Protein AF-A0AAD1MWC3-F1 (afdb_monomer_lite)

Structure (mmCIF, N/CA/C/O backbone):
data_AF-A0AAD1MWC3-F1
#
_entry.id   AF-A0AAD1MWC3-F1
#
loop_
_atom_site.group_PDB
_atom_site.id
_atom_site.type_symbol
_atom_site.label_atom_id
_atom_site.label_alt_id
_atom_site.label_comp_id
_atom_site.label_asym_id
_atom_site.label_entity_id
_atom_site.label_seq_id
_atom_site.pdbx_PDB_ins_code
_atom_site.Cartn_x
_atom_site.Cartn_y
_atom_site.Cartn_z
_atom_site.occupancy
_atom_site.B_iso_or_equiv
_atom_site.auth_seq_id
_atom_site.auth_comp_id
_atom_site.auth_asym_id
_atom_site.auth_atom_id
_atom_site.pdbx_PDB_model_num
ATOM 1 N N . MET A 1 1 ? 6.404 6.922 -7.331 1.00 53.59 1 MET A N 1
ATOM 2 C CA . MET A 1 1 ? 7.579 6.288 -7.965 1.00 53.59 1 MET A CA 1
ATOM 3 C C . MET A 1 1 ? 7.786 4.85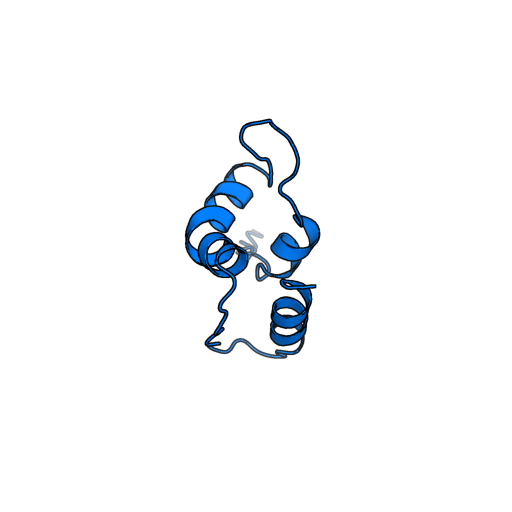6 -7.469 1.00 53.59 1 MET A C 1
ATOM 5 O O . MET A 1 1 ? 7.749 3.983 -8.316 1.00 53.59 1 MET A O 1
ATOM 9 N N . GLU A 1 2 ? 7.868 4.554 -6.163 1.00 63.72 2 GLU A N 1
ATOM 10 C CA . GLU A 1 2 ? 8.015 3.144 -5.707 1.00 63.72 2 GLU A CA 1
ATOM 11 C C . GLU A 1 2 ? 6.740 2.281 -5.790 1.00 63.72 2 GLU A C 1
ATOM 13 O O . GLU A 1 2 ? 6.823 1.102 -6.106 1.00 63.72 2 GLU A O 1
ATOM 18 N N . LEU A 1 3 ? 5.550 2.843 -5.543 1.00 66.88 3 LEU A N 1
ATOM 19 C CA . LEU A 1 3 ? 4.289 2.079 -5.594 1.00 66.88 3 LEU A CA 1
ATOM 20 C C . LEU A 1 3 ? 3.711 1.927 -7.008 1.00 66.88 3 LEU A C 1
ATOM 22 O O . LEU A 1 3 ? 2.933 1.015 -7.262 1.00 66.88 3 LEU A O 1
ATOM 26 N N . THR A 1 4 ? 4.095 2.804 -7.935 1.00 74.12 4 THR A N 1
ATOM 27 C CA . THR A 1 4 ? 3.511 2.858 -9.281 1.00 74.12 4 THR A CA 1
ATOM 28 C C . THR A 1 4 ? 3.838 1.607 -10.097 1.00 74.12 4 THR A C 1
ATOM 30 O O . THR A 1 4 ? 2.952 1.069 -10.751 1.00 74.12 4 THR A O 1
ATOM 33 N N . ALA A 1 5 ? 5.080 1.114 -10.027 1.00 78.31 5 ALA A N 1
ATOM 34 C CA . ALA A 1 5 ? 5.496 -0.079 -10.763 1.00 78.31 5 ALA A CA 1
ATOM 35 C C . ALA A 1 5 ? 4.786 -1.362 -10.274 1.00 78.31 5 ALA A C 1
ATOM 37 O O . ALA A 1 5 ? 4.233 -2.067 -11.116 1.00 78.31 5 ALA A O 1
ATOM 38 N N . PRO A 1 6 ? 4.692 -1.645 -8.955 1.00 75.25 6 PRO A N 1
ATOM 39 C CA . PRO A 1 6 ? 3.859 -2.735 -8.449 1.00 75.25 6 PRO A CA 1
ATOM 40 C C . PRO A 1 6 ? 2.389 -2.623 -8.863 1.00 75.25 6 PRO A C 1
ATOM 42 O O . PRO A 1 6 ? 1.800 -3.624 -9.251 1.00 75.25 6 PRO A O 1
ATOM 45 N N . ILE A 1 7 ? 1.803 -1.421 -8.826 1.00 78.56 7 ILE A N 1
ATOM 46 C CA . ILE A 1 7 ? 0.396 -1.214 -9.206 1.00 78.56 7 ILE A CA 1
ATOM 47 C C . ILE A 1 7 ? 0.181 -1.520 -10.682 1.00 78.56 7 ILE A C 1
ATOM 49 O O . ILE A 1 7 ? -0.686 -2.321 -11.002 1.00 78.56 7 ILE A O 1
ATOM 53 N N . MET A 1 8 ? 0.998 -0.960 -11.575 1.00 80.62 8 MET A N 1
ATOM 54 C CA . MET A 1 8 ? 0.883 -1.234 -13.010 1.00 80.62 8 MET A CA 1
ATOM 55 C C . MET A 1 8 ? 1.116 -2.715 -13.332 1.00 80.62 8 MET A C 1
ATOM 57 O O . MET A 1 8 ? 0.417 -3.275 -14.171 1.00 80.62 8 MET A O 1
ATOM 61 N N . ALA A 1 9 ? 2.065 -3.365 -12.651 1.00 80.94 9 ALA A N 1
ATOM 62 C CA . ALA A 1 9 ? 2.319 -4.793 -12.823 1.00 80.94 9 ALA A CA 1
ATOM 63 C C . ALA A 1 9 ? 1.119 -5.649 -12.391 1.00 80.94 9 ALA A C 1
ATOM 65 O O . ALA A 1 9 ? 0.810 -6.632 -13.059 1.00 80.94 9 ALA A O 1
ATOM 66 N N . LEU A 1 10 ? 0.439 -5.274 -11.302 1.00 80.75 10 LEU A N 1
ATOM 67 C CA . LEU A 1 10 ? -0.765 -5.960 -10.832 1.00 80.75 10 LEU A CA 1
ATOM 68 C C . LEU A 1 10 ? -1.989 -5.649 -11.706 1.00 80.75 10 LEU A C 1
ATOM 70 O O . LEU A 1 10 ? -2.749 -6.560 -12.014 1.00 80.75 10 LEU A O 1
ATOM 74 N N . GLU A 1 11 ? -2.162 -4.404 -12.155 1.00 81.94 11 GLU A N 1
ATOM 75 C CA . GLU A 1 11 ? -3.253 -3.984 -13.050 1.00 81.94 11 GLU A CA 1
ATOM 76 C C . GLU A 1 11 ? -3.148 -4.617 -14.447 1.00 81.94 11 GLU A C 1
ATOM 78 O O . GLU A 1 11 ? -4.163 -4.848 -15.099 1.00 81.94 11 GLU A O 1
ATOM 83 N N . ALA A 1 12 ? -1.937 -4.948 -14.905 1.00 84.44 12 ALA A N 1
ATOM 84 C CA . ALA A 1 12 ? -1.723 -5.660 -16.164 1.00 84.44 12 ALA A CA 1
ATOM 85 C C . ALA A 1 12 ? -2.179 -7.134 -16.122 1.00 84.44 12 ALA A C 1
ATOM 87 O O . ALA A 1 12 ? -2.255 -7.789 -17.166 1.00 84.44 12 ALA A O 1
ATOM 88 N N . LEU A 1 13 ? -2.476 -7.685 -14.938 1.00 83.38 13 LEU A N 1
ATOM 89 C CA . LEU A 1 13 ? -2.928 -9.067 -14.792 1.00 83.38 13 LEU A CA 1
ATOM 90 C C . LEU A 1 13 ? -4.405 -9.181 -15.179 1.00 83.38 13 LEU A C 1
ATOM 92 O O . LEU A 1 13 ? -5.298 -8.708 -14.486 1.00 83.38 13 LEU A O 1
ATOM 96 N N . THR A 1 14 ? -4.676 -9.888 -16.273 1.00 82.12 14 THR A N 1
ATOM 97 C CA . THR A 1 14 ? -6.034 -10.061 -16.822 1.00 82.12 14 THR A CA 1
ATOM 98 C C . THR A 1 14 ? -6.843 -11.174 -16.155 1.00 82.12 14 THR A C 1
ATOM 100 O O . THR A 1 14 ? -8.002 -11.400 -16.499 1.00 82.12 14 THR A O 1
ATOM 103 N N . ARG A 1 15 ? -6.239 -11.908 -15.217 1.00 82.81 15 ARG A N 1
ATOM 104 C CA . ARG A 1 15 ? -6.869 -13.020 -14.502 1.00 82.81 15 ARG A CA 1
ATOM 105 C C . ARG A 1 15 ? -6.281 -13.166 -13.097 1.00 82.81 15 ARG A C 1
ATOM 107 O O . ARG A 1 15 ? -5.123 -12.800 -12.895 1.00 82.81 15 ARG A O 1
ATOM 114 N N . PRO A 1 16 ? -7.023 -13.759 -12.144 1.00 81.12 16 PRO A N 1
ATOM 115 C CA . PRO A 1 16 ? -6.492 -14.058 -10.821 1.00 81.12 16 PRO A CA 1
ATOM 116 C C . PRO A 1 16 ? -5.285 -14.996 -10.922 1.00 81.12 16 PRO A C 1
ATOM 118 O O . PRO A 1 16 ? -5.390 -16.103 -11.455 1.00 81.12 16 PRO A O 1
ATOM 121 N N . VAL A 1 17 ? -4.139 -14.551 -10.414 1.00 83.94 17 VAL A N 1
ATOM 122 C CA . VAL A 1 17 ? -2.902 -15.336 -10.342 1.00 83.94 17 VAL A CA 1
ATOM 123 C C . VAL A 1 17 ? -2.204 -15.085 -9.015 1.00 83.94 17 VAL A C 1
ATOM 125 O O . VAL A 1 17 ? -2.346 -14.023 -8.412 1.00 83.94 17 VAL A O 1
ATOM 128 N N . LEU A 1 18 ? -1.432 -16.072 -8.567 1.00 81.69 18 LEU A N 1
ATOM 129 C CA . LEU A 1 18 ? -0.517 -15.891 -7.450 1.00 81.69 18 LEU A CA 1
ATOM 130 C C . LEU A 1 18 ? 0.701 -15.093 -7.935 1.00 81.69 18 LEU A C 1
ATOM 132 O O . LEU A 1 18 ? 1.352 -15.491 -8.900 1.00 81.69 18 LEU A O 1
ATOM 136 N N . VAL A 1 19 ? 1.004 -13.979 -7.267 1.00 82.06 19 VAL A N 1
ATOM 137 C CA . VAL A 1 19 ? 2.128 -13.093 -7.605 1.00 82.06 19 VAL A CA 1
ATOM 138 C C . VAL A 1 19 ? 3.107 -13.053 -6.442 1.00 82.06 19 VAL A C 1
ATOM 140 O O . VAL A 1 19 ? 2.710 -12.818 -5.302 1.00 82.06 19 VAL A O 1
ATOM 143 N N . HIS A 1 20 ? 4.394 -13.234 -6.729 1.00 83.50 20 HIS A N 1
ATOM 144 C CA . HIS A 1 20 ? 5.467 -12.987 -5.769 1.00 83.50 20 HIS A CA 1
ATOM 145 C C . HIS A 1 20 ? 6.082 -11.614 -6.051 1.00 83.50 20 HIS A C 1
ATOM 147 O O . HIS A 1 20 ? 6.799 -11.431 -7.033 1.00 83.50 20 HIS A O 1
ATOM 153 N N . LEU A 1 21 ? 5.773 -10.634 -5.199 1.00 81.50 21 LEU A N 1
ATOM 154 C CA . LEU A 1 21 ? 6.321 -9.284 -5.302 1.00 81.50 21 LEU A CA 1
ATOM 155 C C . LEU A 1 21 ? 7.609 -9.179 -4.477 1.00 81.50 21 LEU A C 1
ATOM 157 O O . LEU A 1 21 ? 7.572 -9.202 -3.247 1.00 81.50 21 LEU A O 1
ATOM 161 N N . HIS A 1 22 ? 8.743 -9.025 -5.157 1.00 84.56 22 HIS A N 1
ATOM 162 C CA . HIS A 1 22 ? 10.036 -8.777 -4.524 1.00 84.56 22 HIS A CA 1
ATOM 163 C C . HIS A 1 22 ? 10.314 -7.272 -4.495 1.00 84.56 22 HIS A C 1
ATOM 165 O O . HIS A 1 22 ? 10.359 -6.622 -5.536 1.00 84.56 22 HIS A O 1
ATOM 171 N N . THR A 1 23 ? 10.483 -6.713 -3.299 1.00 83.56 23 THR A N 1
ATOM 172 C CA . THR A 1 23 ? 10.796 -5.295 -3.100 1.00 83.56 23 THR A CA 1
ATOM 173 C C . THR A 1 23 ? 11.739 -5.129 -1.914 1.00 83.56 23 THR A C 1
ATOM 175 O O . THR A 1 23 ? 11.592 -5.795 -0.886 1.00 83.56 23 THR A O 1
ATOM 178 N N . ASP A 1 24 ? 12.712 -4.240 -2.059 1.00 86.50 24 ASP A N 1
ATOM 179 C CA . ASP A 1 24 ? 13.595 -3.749 -0.999 1.00 86.50 24 ASP A CA 1
ATOM 180 C C . ASP A 1 24 ? 12.962 -2.588 -0.209 1.00 86.50 24 ASP A C 1
ATOM 182 O O . ASP A 1 24 ? 13.413 -2.248 0.891 1.00 86.50 24 ASP A O 1
ATOM 186 N N . SER A 1 25 ? 11.857 -2.025 -0.711 1.00 85.00 25 SER A N 1
ATOM 187 C CA . SER A 1 25 ? 11.126 -0.959 -0.039 1.00 85.00 25 SER A CA 1
ATOM 188 C C . SER A 1 25 ? 10.457 -1.479 1.229 1.00 85.00 25 SER A C 1
ATOM 190 O O . SER A 1 25 ? 9.446 -2.192 1.222 1.00 85.00 25 SER A O 1
ATOM 192 N N . THR A 1 26 ? 10.993 -1.045 2.370 1.00 87.69 26 THR A N 1
ATOM 193 C CA . THR A 1 26 ? 10.387 -1.301 3.682 1.00 87.69 26 THR A CA 1
ATOM 194 C C . THR A 1 26 ? 8.986 -0.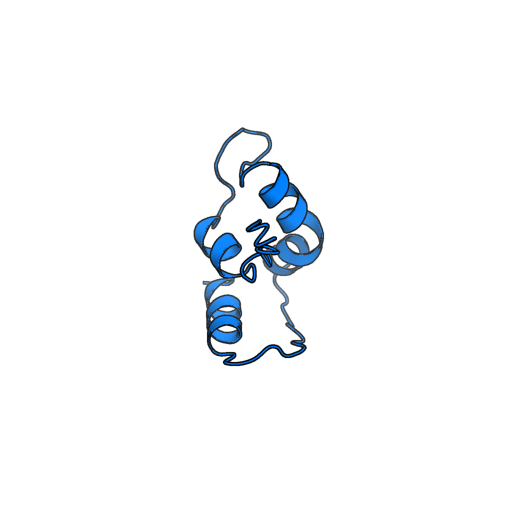693 3.776 1.00 87.69 26 THR A C 1
ATOM 196 O O . THR A 1 26 ? 8.128 -1.250 4.462 1.00 87.69 26 THR A O 1
ATOM 199 N N . TYR A 1 27 ? 8.730 0.410 3.064 1.00 86.31 27 TYR A N 1
ATOM 200 C CA . TYR A 1 27 ? 7.417 1.043 3.016 1.00 86.31 27 TYR A CA 1
ATOM 201 C C . TYR A 1 27 ? 6.386 0.151 2.316 1.00 86.31 27 TYR A C 1
ATOM 203 O O . TYR A 1 27 ? 5.327 -0.100 2.888 1.00 86.31 27 TYR A O 1
ATOM 211 N N . VAL A 1 28 ? 6.707 -0.395 1.137 1.00 83.94 28 VAL A N 1
ATOM 212 C CA . VAL A 1 28 ? 5.807 -1.312 0.414 1.00 83.94 28 VAL A CA 1
ATOM 213 C C . VAL A 1 28 ? 5.598 -2.600 1.210 1.00 83.94 28 VAL A C 1
ATOM 215 O O . VAL A 1 28 ? 4.455 -3.009 1.428 1.00 83.94 28 VAL A O 1
ATOM 218 N N . ARG A 1 29 ? 6.683 -3.199 1.724 1.00 87.25 29 ARG A N 1
ATOM 219 C CA . ARG A 1 29 ? 6.618 -4.425 2.531 1.00 87.25 29 ARG A CA 1
ATOM 220 C C . ARG A 1 29 ? 5.717 -4.250 3.751 1.00 87.25 29 ARG A C 1
ATOM 222 O O . ARG A 1 29 ? 4.799 -5.043 3.945 1.00 87.25 29 ARG A O 1
ATOM 229 N N . ASN A 1 30 ? 5.958 -3.232 4.577 1.00 89.31 30 ASN A N 1
ATOM 230 C CA . ASN A 1 30 ? 5.151 -3.000 5.779 1.00 89.31 30 ASN A CA 1
ATOM 231 C C . ASN A 1 30 ? 3.728 -2.538 5.434 1.00 89.31 30 ASN A C 1
ATOM 233 O O . ASN A 1 30 ? 2.790 -2.906 6.137 1.00 89.31 30 ASN A O 1
ATOM 237 N N . GLY A 1 31 ? 3.553 -1.786 4.345 1.00 88.19 31 GLY A N 1
ATOM 238 C CA . GLY A 1 31 ? 2.241 -1.388 3.849 1.00 88.19 31 GLY A CA 1
ATOM 239 C C . GLY A 1 31 ? 1.351 -2.590 3.566 1.00 88.19 31 GLY A C 1
ATOM 240 O O . GLY A 1 31 ? 0.292 -2.705 4.176 1.00 88.19 31 GLY A O 1
ATOM 241 N N . ILE A 1 32 ? 1.824 -3.536 2.752 1.00 85.25 32 ILE A N 1
ATOM 242 C CA . ILE A 1 32 ? 1.066 -4.746 2.395 1.00 85.25 32 ILE A CA 1
ATOM 243 C C . ILE A 1 32 ? 0.896 -5.684 3.599 1.00 85.25 32 ILE A C 1
ATOM 245 O O . ILE A 1 32 ? -0.183 -6.228 3.808 1.00 85.25 32 ILE A O 1
ATOM 249 N N . THR A 1 33 ? 1.945 -5.883 4.402 1.00 85.88 33 THR A N 1
ATOM 250 C CA . THR A 1 33 ? 1.938 -6.921 5.454 1.00 85.88 33 THR A CA 1
ATOM 251 C C . THR A 1 33 ? 1.353 -6.477 6.793 1.00 85.88 33 THR A C 1
ATOM 253 O O . THR A 1 33 ? 0.954 -7.332 7.580 1.00 85.88 33 THR A O 1
ATOM 256 N N . LYS A 1 34 ? 1.327 -5.172 7.096 1.00 88.31 34 LYS A N 1
ATOM 257 C CA . LYS A 1 34 ? 0.966 -4.667 8.435 1.00 88.31 34 LYS A CA 1
ATOM 258 C C . LYS A 1 34 ? -0.080 -3.564 8.418 1.00 88.31 34 LYS A C 1
ATOM 260 O O . LYS A 1 34 ? -0.909 -3.516 9.321 1.00 88.31 34 LYS A O 1
ATOM 265 N N . TRP A 1 35 ? -0.014 -2.643 7.459 1.00 88.88 35 TRP A N 1
ATOM 266 C CA . TRP A 1 35 ? -0.758 -1.388 7.573 1.00 88.88 35 TRP A CA 1
ATOM 267 C C . TRP A 1 35 ? -2.048 -1.352 6.768 1.00 88.88 35 TRP A C 1
ATOM 269 O O . TRP A 1 35 ? -3.023 -0.799 7.266 1.00 88.88 35 TRP A O 1
ATOM 279 N N . VAL A 1 36 ? -2.083 -1.957 5.578 1.00 88.06 36 VAL A N 1
ATOM 280 C CA . VAL A 1 36 ? -3.215 -1.829 4.647 1.00 88.06 36 VAL A CA 1
ATOM 281 C C . VAL A 1 36 ? -4.546 -2.234 5.288 1.00 88.06 36 VAL A C 1
ATOM 283 O O . VAL A 1 36 ? -5.507 -1.483 5.197 1.00 88.06 36 VAL A O 1
ATOM 286 N N . LEU A 1 37 ? -4.570 -3.332 6.053 1.00 86.88 37 LEU A N 1
ATOM 287 C CA . LEU A 1 37 ? -5.763 -3.793 6.775 1.00 86.88 37 LEU A CA 1
ATOM 288 C C . LEU A 1 37 ? -6.214 -2.802 7.859 1.00 86.88 37 LEU A C 1
ATOM 290 O O . LEU A 1 37 ? -7.405 -2.621 8.093 1.00 86.88 37 LEU A O 1
ATOM 294 N N . GLY A 1 38 ? -5.264 -2.164 8.546 1.00 90.12 38 GLY A N 1
ATOM 295 C CA . GLY A 1 38 ? -5.563 -1.156 9.563 1.00 90.12 38 GLY A CA 1
ATOM 296 C C . GLY A 1 38 ? -6.055 0.149 8.944 1.00 90.12 38 GLY A C 1
ATOM 297 O O . GLY A 1 38 ? -7.001 0.750 9.445 1.00 90.12 38 GLY A O 1
ATOM 298 N N . TRP A 1 39 ? -5.444 0.573 7.839 1.00 90.75 39 TRP A N 1
ATOM 299 C CA . TRP A 1 39 ? -5.864 1.753 7.093 1.00 90.75 39 TRP A CA 1
ATOM 300 C C . TRP A 1 39 ? -7.254 1.572 6.506 1.00 90.75 39 TRP A C 1
ATOM 302 O O . TRP A 1 39 ? -8.089 2.440 6.721 1.00 90.75 39 TRP A O 1
ATOM 312 N N . GLU A 1 40 ? -7.538 0.443 5.862 1.00 87.94 40 GLU A N 1
ATOM 313 C CA . GLU A 1 40 ? -8.863 0.128 5.324 1.00 87.94 40 GLU A CA 1
ATOM 314 C C . GLU A 1 40 ? -9.942 0.199 6.417 1.00 87.94 40 GLU A C 1
ATOM 316 O O . GLU A 1 40 ? -10.933 0.915 6.268 1.00 87.94 40 GLU A O 1
ATOM 321 N N . ARG A 1 41 ? -9.701 -0.436 7.574 1.00 88.00 41 ARG A N 1
ATOM 322 C CA . ARG A 1 41 ? -10.620 -0.399 8.729 1.00 88.00 41 ARG A CA 1
ATOM 323 C C . ARG A 1 41 ? -10.817 1.001 9.308 1.00 88.00 41 ARG A C 1
ATOM 325 O O . ARG A 1 41 ? -11.891 1.295 9.822 1.00 88.00 41 ARG A O 1
ATOM 332 N N . ASN A 1 42 ? -9.801 1.853 9.215 1.00 89.62 42 ASN A N 1
ATOM 333 C CA . ASN A 1 42 ? -9.833 3.231 9.702 1.00 89.62 42 ASN A CA 1
ATOM 334 C C . ASN A 1 42 ? -10.208 4.247 8.608 1.00 89.62 42 ASN A C 1
ATOM 336 O O . ASN A 1 42 ? -9.958 5.441 8.777 1.00 89.62 42 ASN A O 1
ATOM 340 N N . GLY A 1 43 ? -10.771 3.802 7.477 1.00 90.31 43 GLY A N 1
ATOM 341 C CA . GLY A 1 43 ? -11.209 4.696 6.400 1.00 90.31 43 GLY A CA 1
ATOM 342 C C . GLY A 1 43 ? -10.062 5.443 5.716 1.00 90.31 43 GLY A C 1
ATOM 343 O O . GLY A 1 43 ? -10.234 6.572 5.270 1.00 90.31 43 GLY A O 1
ATOM 344 N N . TRP A 1 44 ? -8.885 4.823 5.651 1.00 92.19 44 TRP A N 1
ATOM 345 C CA . TRP A 1 44 ? -7.651 5.353 5.068 1.00 92.19 44 TRP A CA 1
ATOM 346 C C . TRP A 1 44 ? -7.080 6.591 5.764 1.00 92.19 44 TRP A C 1
ATOM 348 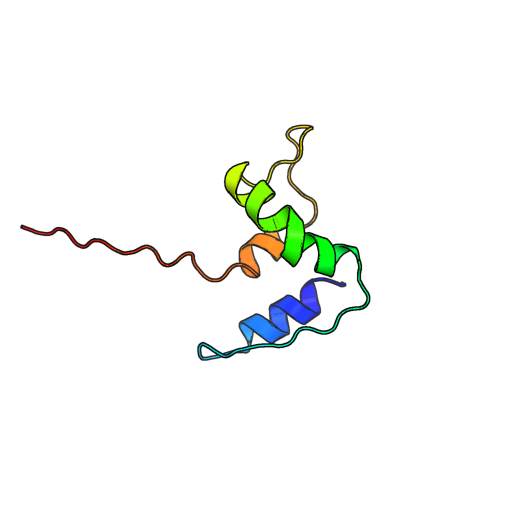O O . TRP A 1 44 ? -6.401 7.419 5.148 1.00 92.19 44 TRP A O 1
ATOM 358 N N . LEU A 1 45 ? -7.301 6.689 7.074 1.00 90.94 45 LEU A N 1
ATOM 359 C CA . LEU A 1 45 ? -6.773 7.755 7.915 1.00 90.94 45 LEU A CA 1
ATOM 360 C C . LEU A 1 45 ? -5.646 7.257 8.826 1.00 90.94 45 LEU A C 1
ATOM 362 O O . LEU A 1 45 ? -5.630 6.129 9.322 1.00 90.94 45 LEU A O 1
ATOM 366 N N . THR A 1 46 ? -4.685 8.141 9.062 1.00 87.75 46 THR A N 1
ATOM 367 C CA . THR A 1 46 ? -3.646 7.988 10.083 1.00 87.75 46 THR A CA 1
ATOM 368 C C . THR A 1 46 ? -4.208 8.291 11.476 1.00 87.75 46 THR A C 1
ATOM 370 O O . THR A 1 46 ? -5.292 8.857 11.614 1.00 87.75 46 THR A O 1
ATOM 373 N N . ALA A 1 47 ? -3.444 7.992 12.533 1.00 86.31 47 ALA A N 1
ATOM 374 C CA . ALA A 1 47 ? -3.820 8.337 13.910 1.00 86.31 47 ALA A CA 1
ATOM 375 C C . ALA A 1 47 ? -4.065 9.848 14.115 1.00 86.31 47 ALA A C 1
ATOM 377 O O . ALA A 1 47 ? -4.865 10.241 14.958 1.00 86.31 47 ALA A O 1
ATOM 378 N N . ALA A 1 48 ? -3.431 10.693 13.296 1.00 89.56 48 ALA A N 1
ATOM 379 C CA . ALA A 1 48 ? -3.639 12.140 13.276 1.00 89.56 48 ALA A CA 1
ATOM 380 C C . ALA A 1 48 ? -4.901 12.574 12.497 1.00 89.56 48 ALA A C 1
ATOM 382 O O . ALA A 1 48 ? -5.072 13.761 12.230 1.00 89.56 48 ALA A O 1
ATOM 383 N N . LYS A 1 49 ? -5.763 11.629 12.088 1.00 88.88 49 LYS A N 1
ATOM 384 C CA . LYS A 1 49 ? -6.942 11.844 11.225 1.00 88.88 49 LYS A CA 1
ATOM 385 C C . LYS A 1 49 ? -6.625 12.476 9.866 1.00 88.88 49 LYS A C 1
ATOM 387 O O . LYS A 1 49 ? -7.504 13.034 9.221 1.00 88.88 49 LYS A O 1
ATOM 392 N N . GLN A 1 50 ? -5.376 12.371 9.425 1.00 91.25 50 GLN A N 1
ATOM 393 C CA . GLN A 1 50 ? -4.960 12.802 8.093 1.00 91.25 50 GLN A CA 1
ATOM 394 C C . GLN A 1 50 ? -4.984 11.618 7.128 1.00 91.25 50 GLN A C 1
ATOM 396 O O . GLN A 1 50 ? -4.672 10.505 7.572 1.00 91.25 50 GLN A O 1
ATOM 401 N N . PRO A 1 51 ? -5.289 11.829 5.836 1.00 90.19 51 PRO A N 1
ATOM 402 C CA . PRO A 1 51 ? -5.198 10.785 4.825 1.00 90.19 51 PRO A CA 1
ATOM 403 C C . PRO A 1 51 ? -3.834 10.100 4.841 1.00 90.19 51 PRO A C 1
ATOM 405 O O . PRO A 1 51 ? -2.789 10.744 4.981 1.00 90.19 51 PRO A O 1
ATOM 408 N N . VAL A 1 52 ? -3.836 8.778 4.704 1.00 90.38 52 VAL A N 1
ATOM 409 C CA . VAL A 1 52 ? -2.598 8.015 4.545 1.00 90.38 52 VAL A CA 1
ATOM 410 C C . VAL A 1 52 ? -1.881 8.480 3.278 1.00 90.38 52 VAL A C 1
ATOM 412 O O . VAL A 1 52 ? -2.489 8.721 2.235 1.00 90.38 52 VAL A O 1
ATOM 415 N N . LYS A 1 53 ? -0.555 8.599 3.358 1.00 86.25 53 LYS A N 1
ATOM 416 C CA . LYS A 1 53 ? 0.271 8.955 2.203 1.00 86.25 53 LYS A CA 1
ATOM 417 C C . LYS A 1 53 ? 0.057 7.940 1.071 1.00 86.25 53 LYS A C 1
ATOM 419 O O . LYS A 1 53 ? 0.187 6.741 1.306 1.00 86.25 53 LYS A O 1
ATOM 424 N N . ASN A 1 54 ? -0.200 8.428 -0.144 1.00 88.19 54 ASN A N 1
ATOM 425 C CA . ASN A 1 54 ? -0.504 7.619 -1.332 1.00 88.19 54 ASN A CA 1
ATOM 426 C C . ASN A 1 54 ? -1.772 6.748 -1.197 1.00 88.19 54 ASN A C 1
ATOM 428 O O . ASN A 1 54 ? -1.806 5.629 -1.710 1.00 88.19 54 ASN A O 1
ATOM 432 N N . VAL A 1 55 ? -2.787 7.213 -0.458 1.00 87.81 55 VAL A N 1
ATOM 433 C CA . VAL A 1 55 ? -4.070 6.503 -0.292 1.00 87.81 55 VAL A CA 1
ATOM 434 C C . VAL A 1 55 ? -4.678 6.058 -1.626 1.00 87.81 55 VAL A C 1
ATOM 436 O O . VAL A 1 55 ? -5.139 4.928 -1.737 1.00 87.81 55 VAL A O 1
ATOM 439 N N . ASP A 1 56 ? -4.601 6.906 -2.647 1.00 86.44 56 ASP A N 1
ATOM 440 C CA . ASP A 1 56 ? -5.060 6.651 -4.012 1.00 86.44 56 ASP A CA 1
ATOM 441 C C . ASP A 1 56 ? -4.391 5.412 -4.628 1.00 86.44 56 ASP A C 1
ATOM 443 O O . ASP A 1 56 ? -5.050 4.553 -5.211 1.00 86.44 56 ASP A O 1
ATOM 447 N N . LEU A 1 57 ? -3.078 5.279 -4.442 1.00 84.38 57 LEU A N 1
ATOM 448 C CA . LEU A 1 57 ? -2.297 4.150 -4.937 1.00 84.38 57 LEU A CA 1
ATOM 449 C C . LEU A 1 57 ? -2.620 2.862 -4.172 1.00 84.38 57 LEU A C 1
ATOM 451 O O . LEU A 1 57 ? -2.755 1.797 -4.772 1.00 84.38 57 LEU A O 1
ATOM 455 N N . TRP A 1 58 ? -2.777 2.949 -2.851 1.00 85.75 58 TRP A N 1
ATOM 456 C CA . TRP A 1 58 ? -3.118 1.787 -2.030 1.00 85.75 58 TRP A CA 1
ATOM 457 C C . TRP A 1 58 ? -4.530 1.266 -2.293 1.00 85.75 58 TRP A C 1
ATOM 459 O O . TRP A 1 58 ? -4.730 0.053 -2.318 1.00 85.75 58 TRP A O 1
ATOM 469 N N . GLN A 1 59 ? -5.486 2.162 -2.531 1.00 84.56 59 GLN A N 1
ATOM 470 C CA . GLN A 1 59 ? -6.849 1.795 -2.910 1.00 84.56 59 GLN A CA 1
ATOM 471 C C . GLN A 1 59 ? -6.891 1.091 -4.267 1.00 84.56 59 GLN A C 1
ATOM 473 O O . GLN A 1 59 ? -7.625 0.121 -4.416 1.00 84.56 59 GLN A O 1
ATOM 478 N N . ARG A 1 60 ? -6.065 1.518 -5.231 1.00 78.94 60 ARG A N 1
ATOM 479 C CA . ARG A 1 60 ? -5.925 0.832 -6.528 1.00 78.94 60 ARG A CA 1
ATOM 480 C C . ARG A 1 60 ? -5.275 -0.545 -6.420 1.00 78.94 60 ARG A C 1
ATOM 482 O O . ARG A 1 60 ? -5.587 -1.427 -7.210 1.00 78.94 60 ARG A O 1
ATOM 489 N N . LEU A 1 61 ? -4.359 -0.727 -5.467 1.00 77.38 61 LEU A N 1
ATOM 490 C CA . LEU A 1 61 ? -3.674 -2.003 -5.247 1.00 77.38 61 LEU A CA 1
ATOM 491 C C . LEU A 1 61 ? -4.575 -3.047 -4.575 1.00 77.38 61 LEU A C 1
ATOM 493 O O . LEU A 1 61 ? -4.318 -4.246 -4.700 1.00 77.38 61 LEU A O 1
ATOM 497 N N . GLN A 1 62 ? -5.608 -2.624 -3.844 1.00 70.88 62 GLN A N 1
ATOM 498 C CA . GLN A 1 62 ? -6.557 -3.581 -3.303 1.00 70.88 62 GLN A CA 1
ATOM 499 C C . GLN A 1 62 ? -7.407 -4.164 -4.440 1.00 70.88 62 GLN A C 1
ATOM 501 O O . GLN A 1 62 ? -8.006 -3.407 -5.207 1.00 70.88 62 GLN A O 1
ATOM 506 N N . PRO A 1 63 ? -7.497 -5.504 -4.563 1.00 58.41 63 PRO A N 1
ATOM 507 C CA . PRO A 1 63 ? -8.507 -6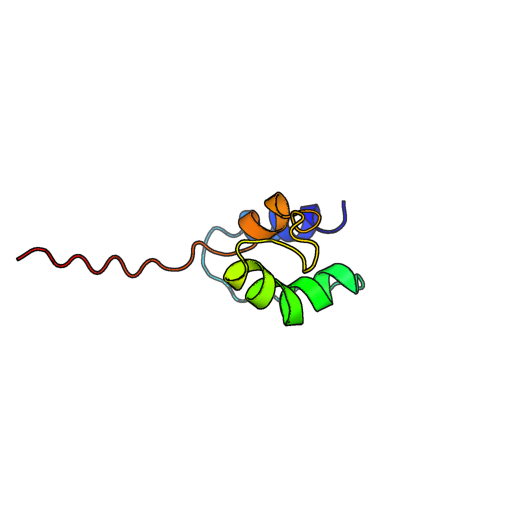.092 -5.428 1.00 58.41 63 PRO A CA 1
ATOM 508 C C . PRO A 1 63 ? -9.875 -5.580 -4.962 1.00 58.41 63 PRO A C 1
ATOM 510 O O . PRO A 1 63 ? -10.038 -5.372 -3.755 1.00 58.41 63 PRO A O 1
ATOM 513 N N . PRO A 1 64 ? -10.858 -5.385 -5.866 1.00 51.34 64 PRO A N 1
ATOM 514 C CA . PRO A 1 64 ? -12.207 -5.049 -5.443 1.00 51.34 64 PRO A CA 1
ATOM 515 C C . PRO A 1 64 ? -12.591 -6.082 -4.396 1.00 51.34 64 PRO A C 1
ATOM 517 O O . PRO A 1 64 ? -12.625 -7.282 -4.700 1.00 51.34 64 PRO A O 1
ATOM 520 N N . ALA A 1 65 ? -12.773 -5.624 -3.150 1.00 49.50 65 ALA A N 1
ATOM 521 C CA . ALA A 1 65 ? -13.294 -6.453 -2.083 1.00 49.50 65 ALA A CA 1
ATOM 522 C C . ALA A 1 65 ? -14.472 -7.167 -2.720 1.00 49.50 65 ALA A C 1
ATOM 524 O O . ALA A 1 65 ? -15.341 -6.497 -3.284 1.00 49.50 65 ALA A O 1
ATOM 525 N N . ARG A 1 66 ? -14.421 -8.504 -2.784 1.00 45.94 66 ARG A N 1
ATOM 526 C CA . ARG A 1 66 ? -15.527 -9.289 -3.315 1.00 45.94 66 ARG A CA 1
ATOM 527 C C . ARG A 1 66 ? -16.719 -8.899 -2.458 1.00 45.94 66 ARG A C 1
ATOM 529 O O . ARG A 1 66 ? -16.925 -9.467 -1.390 1.00 45.94 66 ARG A O 1
ATOM 536 N N . GLY A 1 67 ? -17.478 -7.917 -2.932 1.00 42.62 67 GLY A N 1
ATOM 537 C CA . GLY A 1 67 ? -18.863 -7.759 -2.607 1.00 42.62 67 GLY A CA 1
ATOM 538 C C . GLY A 1 67 ? -19.422 -9.103 -2.995 1.00 42.62 67 GLY A C 1
ATOM 539 O O . GLY A 1 67 ? -19.579 -9.420 -4.172 1.00 42.62 67 GLY A O 1
ATOM 540 N N . THR A 1 68 ? -19.612 -9.950 -1.994 1.00 42.38 68 THR A N 1
ATOM 541 C CA . THR A 1 68 ? -20.694 -10.903 -2.037 1.00 42.38 68 THR A CA 1
ATOM 542 C C . THR A 1 68 ? -21.903 -10.024 -2.288 1.00 42.38 68 THR A C 1
ATOM 544 O O . THR A 1 68 ? -22.457 -9.407 -1.385 1.00 42.38 68 THR A O 1
ATOM 547 N N . VAL A 1 69 ? -22.235 -9.863 -3.569 1.00 49.06 69 VAL A N 1
ATOM 548 C CA . VAL A 1 69 ? -23.559 -9.445 -3.974 1.00 49.06 69 VAL A CA 1
ATOM 549 C C . VAL A 1 69 ? -24.414 -10.617 -3.527 1.00 49.06 69 VAL A C 1
ATOM 551 O O . VAL A 1 69 ? -24.640 -11.570 -4.267 1.00 49.06 69 VAL A O 1
ATOM 554 N N . SER A 1 70 ? -24.793 -10.600 -2.252 1.00 46.50 70 SER A N 1
ATOM 555 C CA . SER A 1 70 ? -25.937 -11.334 -1.758 1.00 46.50 70 SER A CA 1
ATOM 556 C C . SER A 1 70 ? -27.116 -10.702 -2.476 1.00 46.50 70 SER A C 1
ATOM 558 O O . SER A 1 70 ? -27.752 -9.780 -1.974 1.00 46.50 70 SER A O 1
ATOM 560 N N . SER A 1 71 ? -27.344 -11.141 -3.712 1.00 46.66 71 SER A N 1
ATOM 561 C CA . SER A 1 71 ? -28.599 -10.931 -4.406 1.00 46.66 71 SER A CA 1
ATOM 562 C C . SER A 1 71 ? -29.613 -11.799 -3.669 1.00 46.66 71 SER A C 1
ATOM 5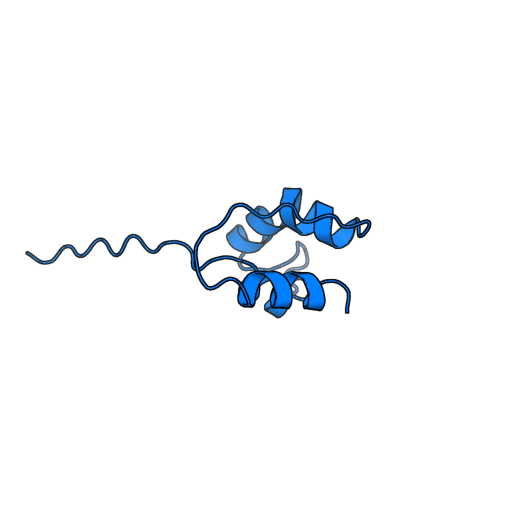64 O O . SER A 1 71 ? -29.897 -12.933 -4.034 1.00 46.66 71 SER A O 1
ATOM 566 N N . GLY A 1 72 ? -30.063 -11.285 -2.525 1.00 54.41 72 GLY A N 1
ATOM 567 C CA . GLY A 1 72 ? -31.376 -11.592 -2.008 1.00 54.41 72 GLY A CA 1
ATOM 568 C C . GLY A 1 72 ? -32.351 -10.853 -2.908 1.00 54.41 72 GLY A C 1
ATOM 569 O O . GLY A 1 72 ? -32.453 -9.629 -2.870 1.00 54.41 72 GLY A O 1
ATOM 570 N N . SER A 1 73 ? -33.008 -11.591 -3.783 1.00 49.59 73 SER A N 1
ATOM 571 C CA . SER A 1 73 ? -34.227 -11.161 -4.451 1.00 49.59 73 SER A CA 1
ATOM 572 C C . SER A 1 73 ? -35.2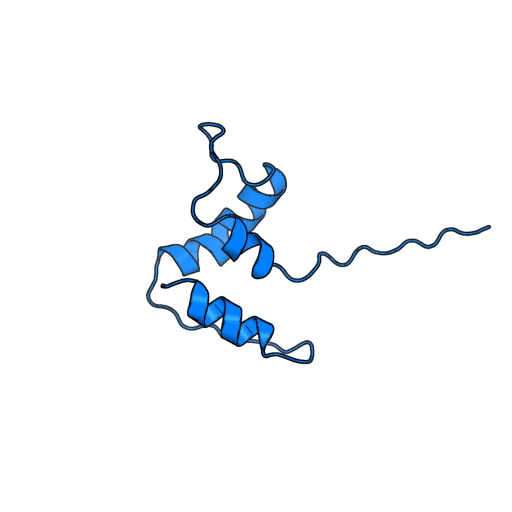04 -12.309 -4.264 1.00 49.59 73 SER A C 1
ATOM 574 O O . SER A 1 73 ? -34.835 -13.465 -4.474 1.00 49.59 73 SER A O 1
ATOM 576 N N . GLY A 1 74 ? -36.347 -11.954 -3.677 1.00 49.34 74 GLY A N 1
ATOM 577 C CA . GLY A 1 74 ? -37.393 -12.863 -3.219 1.00 49.34 74 GLY A CA 1
ATOM 578 C C . GLY A 1 74 ? -38.163 -13.543 -4.334 1.00 49.34 74 GLY A C 1
ATOM 579 O O . GLY A 1 74 ? -37.881 -13.271 -5.521 1.00 49.34 74 GLY A O 1
#

Radius of gyration: 14.66 Å; chains: 1; bounding box: 51×29×31 Å

Secondary structure (DSSP, 8-state):
-TTHHHHHHHHT--S----------HHHHHIIIIIHHHHHHTTTB-TTSPBPTTHHHHHHHS------------

pLDDT: mean 78.21, std 14.47, range [42.38, 92.19]

Foldseek 3Di:
DVLPVVLVVVVPDPDDDDDDDDDPDPCVVCCVPPPLVVCVVVVQADPVRHHPVPNVSSVSVDDPPPPPPPPPDD

Organism: Mycolicibacterium monacense (NCBI:txid85693)

Sequence (74 aa):
MELTAPIMALEALTRPVLVHLHTDSTYVRNGITKWVLGWERNGWLTAAKQPVKNVDLWQRLQPPARGTVSSGSG

InterPro domains:
  IPR002156 Ribonuclease H domain [PF00075] (1-62)
  IPR002156 Ribonuclease H domain [PS50879] (1-74)
  IPR012337 Ribonuclease H-like superfamily [SSF53098] (1-62)
  IPR036397 Ribonuclease H superfamily [G3DSA:3.30.420.10] (1-68)